Protein AF-X0XJB6-F1 (afdb_monomer_lite)

Sequence (98 aa):
DDHTWQAFADTWKEGQPEDDLDLIAPPGLFQPKRGFGKVWREELGGPASRIGWAREEERGFTGVVQAFEGGTIVWSKLGTAYVLYTDGNWERCPERLD

Secondary structure (DSSP, 8-state):
--SB---------TTS-SS-TTSPPPTT-B---HHHHHHHHHTS-GGGSTT-SBSS------EEEEEETTEEEEEETTTEEEEEETTSBEEEE-----

Structure (mmCIF, N/CA/C/O backbone):
data_AF-X0XJB6-F1
#
_entry.id   AF-X0XJB6-F1
#
loop_
_atom_site.group_PDB
_atom_site.id
_atom_site.type_symbol
_atom_site.label_atom_id
_atom_site.label_alt_id
_atom_site.label_comp_id
_atom_site.label_asym_id
_atom_site.label_entity_id
_atom_site.label_seq_id
_atom_site.pdbx_PDB_ins_code
_atom_site.Cartn_x
_atom_site.Cartn_y
_atom_site.Cartn_z
_atom_site.occupancy
_atom_site.B_iso_or_equiv
_atom_site.auth_seq_id
_atom_site.auth_comp_id
_atom_site.auth_asym_id
_atom_site.auth_atom_id
_atom_site.pdbx_PDB_model_num
ATOM 1 N N . ASP A 1 1 ? -15.219 -3.089 -6.233 1.00 67.56 1 ASP A N 1
ATOM 2 C CA . ASP A 1 1 ? -14.436 -3.192 -4.997 1.00 67.56 1 ASP A CA 1
ATOM 3 C C . ASP A 1 1 ? -15.183 -4.121 -4.061 1.00 67.56 1 ASP A C 1
ATOM 5 O O . ASP A 1 1 ? -16.402 -4.149 -4.177 1.00 67.56 1 ASP A O 1
ATOM 9 N N . ASP A 1 2 ? -14.506 -4.925 -3.246 1.00 87.31 2 ASP A N 1
ATOM 10 C CA . ASP A 1 2 ? -15.177 -5.893 -2.358 1.00 87.31 2 ASP A CA 1
ATOM 11 C C . ASP A 1 2 ? -15.511 -5.312 -0.974 1.00 87.31 2 ASP A C 1
ATOM 13 O O . ASP A 1 2 ? -16.085 -6.012 -0.149 1.00 87.31 2 ASP A O 1
ATOM 17 N N . HIS A 1 3 ? -15.217 -4.021 -0.758 1.00 90.69 3 HIS A N 1
ATOM 18 C CA . HIS A 1 3 ? -15.450 -3.290 0.491 1.00 90.69 3 HIS A CA 1
ATOM 19 C C . HIS A 1 3 ? -14.685 -3.844 1.704 1.00 90.69 3 HIS A C 1
ATOM 21 O O . HIS A 1 3 ? -15.008 -3.505 2.843 1.00 90.69 3 HIS A O 1
ATOM 27 N N . THR A 1 4 ? -13.627 -4.626 1.467 1.00 94.88 4 THR A N 1
ATOM 28 C CA . THR A 1 4 ? -12.764 -5.177 2.520 1.00 94.88 4 THR A CA 1
ATOM 29 C C . THR A 1 4 ? -11.363 -4.570 2.506 1.00 94.88 4 THR A C 1
ATOM 31 O O . THR A 1 4 ? -10.916 -4.027 1.492 1.00 94.88 4 THR A O 1
ATOM 34 N N . TRP A 1 5 ? -10.666 -4.619 3.642 1.00 94.38 5 TRP A N 1
ATOM 35 C CA . TRP A 1 5 ? -9.270 -4.190 3.742 1.00 94.38 5 TRP A CA 1
ATOM 36 C C . TRP A 1 5 ? -8.370 -5.308 4.268 1.00 94.38 5 TRP A C 1
ATOM 38 O O . TRP A 1 5 ? -8.812 -6.245 4.930 1.00 94.38 5 TRP A O 1
ATOM 48 N N . GLN A 1 6 ? -7.079 -5.197 3.954 1.00 92.38 6 GLN A N 1
ATOM 49 C CA . GLN A 1 6 ? -6.043 -6.141 4.368 1.00 92.38 6 GLN A CA 1
ATOM 50 C C . GLN A 1 6 ? -4.833 -5.375 4.911 1.00 92.38 6 GLN A C 1
ATOM 52 O O . GLN A 1 6 ? -4.527 -4.276 4.442 1.00 92.38 6 GLN A O 1
ATOM 57 N N . ALA A 1 7 ? -4.135 -5.966 5.882 1.00 92.44 7 ALA A N 1
ATOM 58 C CA . ALA A 1 7 ? -2.871 -5.461 6.409 1.00 92.44 7 ALA A CA 1
ATOM 59 C C . ALA A 1 7 ? -1.745 -6.451 6.133 1.00 92.44 7 ALA A C 1
ATOM 61 O O . ALA A 1 7 ? -1.892 -7.652 6.346 1.00 92.44 7 ALA A O 1
ATOM 62 N N . PHE A 1 8 ? -0.595 -5.907 5.754 1.00 94.44 8 PHE A N 1
ATOM 63 C CA . PHE A 1 8 ? 0.638 -6.651 5.554 1.00 94.44 8 PHE A CA 1
ATOM 64 C C . PHE A 1 8 ? 1.726 -6.039 6.427 1.00 94.44 8 PHE A C 1
ATOM 66 O O . PHE A 1 8 ? 1.803 -4.818 6.577 1.00 94.44 8 PHE A O 1
ATOM 73 N N . ALA A 1 9 ? 2.558 -6.889 7.021 1.00 93.81 9 ALA A N 1
ATOM 74 C CA . ALA A 1 9 ? 3.693 -6.423 7.799 1.00 93.81 9 ALA A CA 1
ATOM 75 C C . ALA A 1 9 ? 4.783 -5.882 6.865 1.00 93.81 9 ALA A C 1
ATOM 77 O O . ALA A 1 9 ? 5.175 -6.549 5.909 1.00 93.81 9 ALA A O 1
ATOM 78 N N . ASP A 1 10 ? 5.330 -4.709 7.185 1.00 92.31 10 ASP A N 1
ATOM 79 C CA . ASP A 1 10 ? 6.549 -4.238 6.533 1.00 92.31 10 ASP A CA 1
ATOM 80 C C . ASP A 1 10 ? 7.760 -5.017 7.073 1.00 92.31 10 ASP A C 1
ATOM 82 O O . ASP A 1 10 ? 8.236 -4.809 8.197 1.00 92.31 10 ASP A O 1
ATOM 86 N N . THR A 1 11 ? 8.244 -5.958 6.262 1.00 96.31 11 THR A N 1
ATOM 87 C CA . THR A 1 11 ? 9.418 -6.784 6.572 1.00 96.31 11 THR A CA 1
ATOM 88 C C . THR A 1 11 ? 10.699 -6.274 5.918 1.00 96.31 11 THR A C 1
ATOM 90 O O . THR A 1 11 ? 11.753 -6.903 6.077 1.00 96.31 11 THR A O 1
ATOM 93 N N . TRP A 1 12 ? 10.640 -5.162 5.184 1.00 96.88 12 TRP A N 1
ATOM 94 C CA . TRP A 1 12 ? 11.825 -4.555 4.600 1.00 96.88 12 TRP A CA 1
ATOM 95 C C . TRP A 1 12 ? 12.710 -3.959 5.704 1.00 96.88 12 TRP A C 1
ATOM 97 O O . TRP A 1 12 ? 12.235 -3.529 6.763 1.00 96.88 12 TRP A O 1
ATOM 107 N N . LYS A 1 13 ? 14.026 -3.981 5.492 1.00 97.19 13 LYS A N 1
ATOM 108 C CA . LYS A 1 13 ? 15.024 -3.432 6.420 1.00 97.19 13 LYS A CA 1
ATOM 109 C C . LYS A 1 13 ? 16.054 -2.620 5.653 1.00 97.19 13 LYS A C 1
ATOM 111 O O . LYS A 1 13 ? 16.398 -2.971 4.530 1.00 97.19 13 LYS A O 1
ATOM 116 N N . GLU A 1 14 ? 16.572 -1.577 6.298 1.00 94.44 14 GLU A N 1
ATOM 117 C CA . GLU A 1 14 ? 17.627 -0.735 5.728 1.00 94.44 14 GLU A CA 1
ATOM 118 C C . GLU A 1 14 ? 18.821 -1.589 5.273 1.00 94.44 14 GLU A C 1
ATOM 120 O O . GLU A 1 14 ? 19.255 -2.494 5.990 1.00 94.44 14 GLU A O 1
ATOM 125 N N . GLY A 1 15 ? 19.313 -1.319 4.062 1.00 94.88 15 GLY A N 1
ATOM 126 C CA . GLY A 1 15 ? 20.347 -2.114 3.395 1.00 94.88 15 GLY A CA 1
ATOM 127 C C . GLY A 1 15 ? 19.838 -3.280 2.535 1.00 94.88 15 GLY A C 1
ATOM 128 O O . GLY A 1 15 ? 20.635 -3.863 1.801 1.00 94.88 15 GLY A O 1
ATOM 129 N N . GLN A 1 16 ? 18.544 -3.623 2.572 1.00 95.94 16 GLN A N 1
ATOM 130 C CA . GLN A 1 16 ? 17.945 -4.502 1.558 1.00 95.94 16 GLN A CA 1
ATOM 131 C C . GLN A 1 16 ? 17.766 -3.747 0.228 1.00 95.94 16 GLN A C 1
ATOM 133 O O . GLN A 1 16 ? 17.621 -2.522 0.248 1.00 95.94 16 GLN A O 1
ATOM 138 N N . PRO A 1 17 ? 17.725 -4.451 -0.921 1.00 95.50 17 PRO A N 1
ATOM 139 C CA . PRO A 1 17 ? 17.387 -3.829 -2.199 1.00 95.50 17 PRO A CA 1
ATOM 140 C C . PRO A 1 17 ? 16.073 -3.044 -2.111 1.00 95.50 17 PRO A C 1
ATOM 142 O O . PRO A 1 17 ? 15.098 -3.502 -1.506 1.00 95.50 17 PRO A O 1
ATOM 145 N N . GLU A 1 18 ? 16.052 -1.839 -2.677 1.00 95.94 18 GLU A N 1
ATOM 146 C CA . GLU A 1 18 ? 14.846 -1.008 -2.698 1.00 95.94 18 GLU A CA 1
ATOM 147 C C . GLU A 1 18 ? 13.839 -1.524 -3.737 1.00 95.94 18 GLU A C 1
ATOM 149 O O . GLU A 1 18 ? 12.630 -1.518 -3.497 1.00 95.94 18 GLU A O 1
ATOM 154 N N . ASP A 1 19 ? 14.332 -2.033 -4.860 1.00 95.50 19 ASP A N 1
ATOM 155 C CA . ASP A 1 19 ? 13.579 -2.599 -5.972 1.00 95.50 19 ASP A CA 1
ATOM 156 C C . ASP A 1 19 ? 14.176 -3.942 -6.432 1.00 95.50 19 ASP A C 1
ATOM 158 O O . ASP A 1 19 ? 15.118 -4.467 -5.833 1.00 95.50 19 ASP A O 1
ATOM 162 N N . ASP A 1 20 ? 13.554 -4.540 -7.447 1.00 96.19 20 ASP A N 1
ATOM 163 C CA . ASP A 1 20 ? 14.040 -5.744 -8.115 1.00 96.19 20 ASP A CA 1
ATOM 164 C C . ASP A 1 20 ? 14.602 -5.363 -9.493 1.00 96.19 20 ASP A C 1
ATOM 166 O O . ASP A 1 20 ? 13.859 -4.944 -10.382 1.00 96.19 20 ASP A O 1
ATOM 170 N N . LEU A 1 21 ? 15.918 -5.486 -9.678 1.00 94.19 21 LEU A N 1
ATOM 171 C CA . LEU A 1 21 ? 16.594 -5.073 -10.914 1.00 94.19 21 LEU A CA 1
ATOM 172 C C . LEU A 1 21 ? 16.210 -5.922 -12.135 1.00 94.19 21 LEU A C 1
ATOM 174 O O . LEU A 1 21 ? 16.366 -5.448 -13.261 1.00 94.19 21 LEU A O 1
ATOM 178 N N . ASP A 1 22 ? 15.679 -7.130 -11.933 1.00 96.12 22 ASP A N 1
ATOM 179 C CA . ASP A 1 22 ? 15.207 -7.993 -13.020 1.00 96.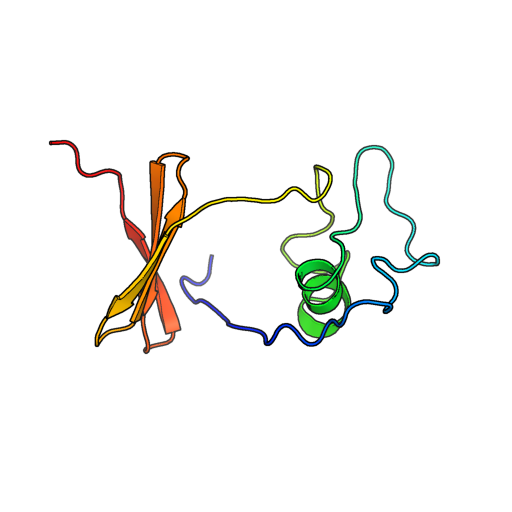12 22 ASP A CA 1
ATOM 180 C C . ASP A 1 22 ? 13.756 -7.660 -13.426 1.00 96.12 22 ASP A C 1
ATOM 182 O O . ASP A 1 22 ? 13.275 -8.071 -14.489 1.00 96.12 22 ASP A O 1
ATOM 186 N N . LEU A 1 23 ? 13.052 -6.857 -12.619 1.00 96.81 23 LEU A N 1
ATOM 187 C CA . LEU A 1 23 ? 11.655 -6.480 -12.819 1.00 96.81 23 LEU A CA 1
ATOM 188 C C . LEU A 1 23 ? 11.512 -5.128 -13.537 1.00 96.81 23 LEU A C 1
ATOM 190 O O . LEU A 1 23 ? 11.199 -4.092 -12.952 1.00 96.81 23 LEU A O 1
ATOM 194 N N . ILE A 1 24 ? 11.708 -5.118 -14.851 1.00 96.44 24 ILE A N 1
ATOM 195 C CA . ILE A 1 24 ? 11.732 -3.866 -15.621 1.00 96.44 24 ILE A CA 1
ATOM 196 C C . ILE A 1 24 ? 10.327 -3.268 -15.803 1.00 96.44 24 ILE A C 1
ATOM 198 O O . ILE A 1 24 ? 9.448 -3.873 -16.421 1.00 96.44 24 ILE A O 1
ATOM 202 N N . ALA A 1 25 ? 10.130 -2.045 -15.300 1.00 96.75 25 ALA A N 1
ATOM 203 C CA . ALA A 1 25 ? 8.884 -1.305 -15.472 1.00 96.75 25 ALA A CA 1
ATOM 204 C C . ALA A 1 25 ? 8.696 -0.833 -16.932 1.00 96.75 25 ALA A C 1
ATOM 206 O O . ALA A 1 25 ? 9.664 -0.408 -17.571 1.00 96.75 25 ALA A O 1
ATOM 207 N N . PRO A 1 26 ? 7.464 -0.861 -17.479 1.00 97.62 26 PRO A N 1
ATOM 208 C CA . PRO A 1 26 ? 7.174 -0.264 -18.781 1.00 97.62 26 PRO A CA 1
ATOM 209 C C . PRO A 1 26 ? 7.423 1.257 -18.801 1.00 97.62 26 PRO A C 1
ATOM 211 O O . PRO A 1 26 ? 7.426 1.895 -17.746 1.00 97.62 26 PRO A O 1
ATOM 214 N N . PRO A 1 27 ? 7.566 1.879 -19.989 1.00 97.88 27 PRO A N 1
ATOM 215 C CA . PRO A 1 27 ? 7.779 3.321 -20.097 1.00 97.88 27 PRO A CA 1
ATOM 216 C C . PRO A 1 27 ? 6.716 4.144 -19.354 1.00 97.88 27 PRO A C 1
ATOM 218 O O . PRO A 1 27 ? 5.518 3.950 -19.559 1.00 97.88 27 PRO A O 1
ATOM 221 N N . GLY A 1 28 ? 7.163 5.086 -18.519 1.00 96.56 28 GLY A N 1
ATOM 222 C CA . GLY A 1 28 ? 6.289 5.969 -17.735 1.00 96.56 28 GLY A CA 1
ATOM 223 C C . GLY A 1 28 ? 5.677 5.331 -16.483 1.00 96.56 28 GLY A C 1
ATOM 224 O O . GLY A 1 28 ? 4.833 5.956 -15.846 1.00 96.56 28 GLY A O 1
ATOM 225 N N . LEU A 1 29 ? 6.085 4.109 -16.136 1.00 98.06 29 LEU A N 1
ATOM 226 C CA . LEU A 1 29 ? 5.685 3.407 -14.920 1.00 98.06 29 LEU A CA 1
ATOM 227 C C . LEU A 1 29 ? 6.911 3.092 -14.060 1.00 98.06 29 LEU A C 1
ATOM 229 O O . LEU A 1 29 ? 8.049 3.130 -14.526 1.00 98.06 29 LEU A O 1
ATOM 233 N N . PHE A 1 30 ? 6.662 2.770 -12.794 1.00 97.81 30 PHE A N 1
ATOM 234 C CA . PHE A 1 30 ? 7.700 2.573 -11.788 1.00 97.81 30 PHE A CA 1
ATOM 235 C C . PHE A 1 30 ? 7.427 1.320 -10.955 1.00 97.81 30 PHE A C 1
ATOM 237 O O . PHE A 1 30 ? 6.277 0.909 -10.765 1.00 97.81 30 PHE A O 1
ATOM 244 N N . GLN A 1 31 ? 8.493 0.734 -10.411 1.00 97.25 31 GLN A N 1
ATOM 245 C CA . GLN A 1 31 ? 8.371 -0.183 -9.283 1.00 97.25 31 GLN A CA 1
ATOM 246 C C . GLN A 1 31 ? 8.114 0.626 -8.006 1.00 97.25 31 GLN A C 1
ATOM 248 O O . GLN A 1 31 ? 8.868 1.565 -7.732 1.00 97.25 31 GLN A O 1
ATOM 253 N N . PRO A 1 32 ? 7.109 0.266 -7.190 1.00 96.69 32 PRO A N 1
ATOM 254 C CA . PRO A 1 32 ? 7.109 0.676 -5.795 1.00 96.69 32 PRO A CA 1
ATOM 255 C C . PRO A 1 32 ? 8.359 0.125 -5.085 1.00 96.69 32 PRO A C 1
ATOM 257 O O . PRO A 1 32 ? 8.848 -0.961 -5.425 1.00 96.69 32 PRO A O 1
ATOM 260 N N . LYS A 1 33 ? 8.896 0.870 -4.113 1.00 95.81 33 LYS A N 1
ATOM 261 C CA . LYS A 1 33 ? 10.203 0.596 -3.505 1.00 95.81 33 LYS A CA 1
ATOM 262 C C . LYS A 1 33 ? 10.080 0.252 -2.017 1.00 95.81 33 LYS A C 1
ATOM 264 O O . LYS A 1 33 ? 9.018 0.357 -1.406 1.00 95.81 33 LYS A O 1
ATOM 269 N N . ARG A 1 34 ? 11.185 -0.215 -1.430 1.00 94.94 34 ARG A N 1
ATOM 270 C CA . ARG A 1 34 ? 11.361 -0.432 0.019 1.00 94.94 34 ARG A CA 1
ATOM 271 C C . ARG A 1 34 ? 10.216 -1.276 0.609 1.00 94.94 34 ARG A C 1
ATOM 273 O O . ARG A 1 34 ? 9.861 -2.301 0.030 1.00 94.94 34 ARG A O 1
ATOM 280 N N . GLY A 1 35 ? 9.645 -0.872 1.747 1.00 94.19 35 GLY A N 1
ATOM 281 C CA . GLY A 1 35 ? 8.612 -1.628 2.464 1.00 94.19 35 GLY A CA 1
ATOM 282 C C . GLY A 1 35 ? 7.368 -1.918 1.633 1.00 94.19 35 GLY A C 1
ATOM 283 O O . GLY A 1 35 ? 6.986 -3.078 1.464 1.00 94.19 35 GLY A O 1
ATOM 284 N N . PHE A 1 36 ? 6.769 -0.882 1.039 1.00 94.19 36 PHE A N 1
ATOM 285 C CA . PHE A 1 36 ? 5.588 -1.072 0.195 1.00 94.1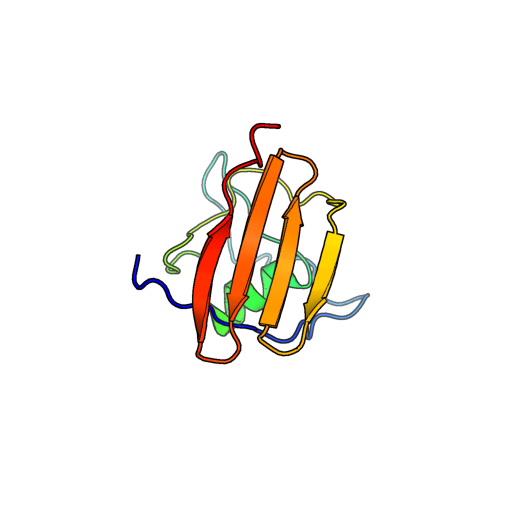9 36 PHE A CA 1
ATOM 286 C C . PHE A 1 36 ? 5.918 -1.843 -1.090 1.00 94.19 36 PHE A C 1
ATOM 288 O O . PHE A 1 36 ? 5.157 -2.720 -1.485 1.00 94.19 36 PHE A O 1
ATOM 295 N N . GLY A 1 37 ? 7.070 -1.584 -1.711 1.00 95.88 37 GLY A N 1
ATOM 296 C CA . GLY A 1 37 ? 7.573 -2.323 -2.871 1.00 95.88 37 GLY A CA 1
ATOM 297 C C . GLY A 1 37 ? 7.761 -3.807 -2.614 1.00 95.88 37 GLY A C 1
ATOM 298 O O . GLY A 1 37 ? 7.395 -4.625 -3.458 1.00 95.88 37 GLY A O 1
ATOM 299 N N . LYS A 1 38 ? 8.264 -4.166 -1.434 1.00 96.44 38 LYS A N 1
ATOM 300 C CA . LYS A 1 38 ? 8.404 -5.559 -1.020 1.00 96.44 38 LYS A CA 1
ATOM 301 C C . LYS A 1 38 ? 7.043 -6.240 -0.873 1.00 96.44 38 LYS A C 1
ATOM 303 O O . LYS A 1 38 ? 6.827 -7.270 -1.498 1.00 96.44 38 LYS A O 1
ATOM 308 N N . VAL A 1 39 ? 6.101 -5.626 -0.148 1.00 97.00 39 VAL A N 1
ATOM 309 C CA . VAL A 1 39 ? 4.717 -6.131 -0.030 1.00 97.00 39 VAL A CA 1
ATOM 310 C C . VAL A 1 39 ? 4.051 -6.246 -1.406 1.00 97.00 39 VAL A C 1
ATOM 312 O O . VAL A 1 39 ? 3.411 -7.248 -1.714 1.00 97.00 39 VAL A O 1
ATOM 315 N N . TRP A 1 40 ? 4.231 -5.245 -2.268 1.00 97.06 40 TRP A N 1
ATOM 316 C CA . TRP A 1 40 ? 3.691 -5.250 -3.623 1.00 97.06 40 TRP A CA 1
ATOM 317 C C . TRP A 1 40 ? 4.213 -6.432 -4.445 1.00 97.06 40 TRP A C 1
ATOM 319 O O . TRP A 1 40 ? 3.401 -7.123 -5.057 1.00 97.06 40 TRP A O 1
ATOM 329 N N . ARG A 1 41 ? 5.527 -6.704 -4.432 1.00 96.94 41 ARG A N 1
ATOM 330 C CA . ARG A 1 41 ? 6.127 -7.843 -5.153 1.00 96.94 41 ARG A CA 1
ATOM 331 C C . ARG A 1 41 ? 5.741 -9.195 -4.550 1.00 96.94 41 ARG A C 1
ATOM 333 O O . ARG A 1 41 ? 5.367 -10.091 -5.300 1.00 96.94 41 ARG A O 1
ATOM 340 N N . GLU A 1 42 ? 5.848 -9.339 -3.232 1.00 96.12 42 GLU A N 1
ATOM 341 C CA . GLU A 1 42 ? 5.814 -10.643 -2.554 1.00 96.12 42 GLU A CA 1
ATOM 342 C C . GLU A 1 42 ? 4.400 -11.084 -2.150 1.00 96.12 42 GLU A C 1
ATOM 344 O O . GLU A 1 42 ? 4.086 -12.266 -2.249 1.00 96.12 42 GLU A O 1
ATOM 349 N N . GLU A 1 43 ? 3.531 -10.151 -1.753 1.00 96.75 43 GLU A N 1
ATOM 350 C CA . GLU A 1 43 ? 2.212 -10.473 -1.185 1.00 96.75 43 GLU A CA 1
ATOM 351 C C . GLU A 1 43 ? 1.063 -10.162 -2.155 1.00 96.75 43 GLU A C 1
ATOM 353 O O . GLU A 1 43 ? 0.083 -10.901 -2.234 1.00 96.75 43 GLU A O 1
ATOM 358 N N . LEU A 1 44 ? 1.170 -9.071 -2.924 1.00 95.50 44 LEU A N 1
ATOM 359 C CA . LEU A 1 44 ? 0.084 -8.615 -3.805 1.00 95.50 44 LEU A CA 1
ATOM 360 C C . LEU A 1 44 ? 0.172 -9.162 -5.239 1.00 95.50 44 LEU A C 1
ATOM 362 O O . LEU A 1 44 ? -0.790 -9.029 -5.997 1.00 95.50 44 LEU A O 1
ATOM 366 N N . GLY A 1 45 ? 1.303 -9.762 -5.627 1.00 96.50 45 GLY A N 1
ATOM 367 C CA . GLY A 1 45 ? 1.529 -10.316 -6.970 1.00 96.50 45 GLY A CA 1
ATOM 368 C C . GLY A 1 45 ? 2.169 -9.347 -7.974 1.00 96.50 45 GLY A C 1
ATOM 369 O O . GLY A 1 45 ? 2.128 -9.582 -9.185 1.00 96.50 45 GLY A O 1
ATOM 370 N N . GLY A 1 46 ? 2.746 -8.243 -7.495 1.00 96.75 46 GLY A N 1
ATOM 371 C CA . GLY A 1 46 ? 3.564 -7.326 -8.281 1.00 96.75 46 GLY A CA 1
ATOM 372 C C . GLY A 1 46 ? 2.814 -6.737 -9.485 1.00 96.75 46 GLY A C 1
ATOM 373 O O . GLY A 1 46 ? 1.689 -6.246 -9.333 1.00 96.75 46 GLY A O 1
ATOM 374 N N . PRO A 1 47 ? 3.384 -6.797 -10.705 1.00 97.31 47 PRO A N 1
ATOM 375 C CA . PRO A 1 47 ? 2.731 -6.298 -11.918 1.00 97.31 47 PRO A CA 1
ATOM 376 C C . PRO A 1 47 ? 1.363 -6.918 -12.221 1.00 97.31 47 PRO A C 1
ATOM 378 O O . PRO A 1 47 ? 0.552 -6.281 -12.888 1.00 97.31 47 PRO A O 1
ATOM 381 N N . ALA A 1 48 ? 1.112 -8.147 -11.755 1.00 97.12 48 ALA A N 1
ATOM 382 C CA . ALA A 1 48 ? -0.154 -8.854 -11.949 1.00 97.12 48 ALA A CA 1
ATOM 383 C C . ALA A 1 48 ? -1.197 -8.538 -10.860 1.00 97.12 48 ALA A C 1
ATOM 385 O O . ALA A 1 48 ? -2.343 -8.978 -10.961 1.00 97.12 48 ALA A O 1
ATOM 386 N N . SER A 1 49 ? -0.816 -7.783 -9.824 1.00 95.12 49 SER A N 1
ATOM 387 C CA . SER A 1 49 ? -1.730 -7.344 -8.771 1.00 95.12 49 SER A CA 1
ATOM 388 C C . SER A 1 49 ? -2.850 -6.462 -9.331 1.00 95.12 49 SER A C 1
ATOM 390 O O . SER A 1 49 ? -2.701 -5.791 -10.354 1.00 95.12 49 SER A O 1
ATOM 392 N N . ARG A 1 50 ? -3.969 -6.376 -8.602 1.00 91.44 50 ARG A N 1
ATOM 393 C CA . ARG A 1 50 ? -5.107 -5.508 -8.961 1.00 91.44 50 ARG A CA 1
ATOM 394 C C . ARG A 1 50 ? -4.722 -4.024 -9.080 1.00 91.44 50 ARG A C 1
ATOM 396 O O . ARG A 1 50 ? -5.398 -3.286 -9.794 1.00 91.44 50 ARG A O 1
ATOM 403 N N . ILE A 1 51 ? -3.669 -3.590 -8.384 1.00 92.88 51 ILE A N 1
ATOM 404 C CA . ILE A 1 51 ? -3.177 -2.204 -8.416 1.00 92.88 51 ILE A CA 1
ATOM 405 C C . ILE A 1 51 ? -2.113 -1.962 -9.500 1.00 92.88 51 ILE A C 1
ATOM 407 O O . ILE A 1 51 ? -1.923 -0.815 -9.899 1.00 92.88 51 ILE A O 1
ATOM 411 N N . GLY A 1 52 ? -1.483 -3.018 -10.030 1.00 96.94 52 GLY A N 1
ATOM 412 C CA . GLY A 1 52 ? -0.503 -2.941 -11.116 1.00 96.94 52 GLY A CA 1
ATOM 413 C C . GLY A 1 52 ? 0.771 -2.173 -10.744 1.00 96.94 52 GLY A C 1
ATOM 414 O O . GLY A 1 52 ? 1.165 -2.129 -9.581 1.00 96.94 52 GLY A O 1
ATOM 415 N N . TRP A 1 53 ? 1.434 -1.586 -11.744 1.00 98.00 53 TRP A N 1
ATOM 416 C CA . TRP A 1 53 ? 2.638 -0.762 -11.564 1.00 98.00 53 TRP A CA 1
ATOM 417 C C . TRP A 1 53 ? 2.336 0.609 -10.950 1.00 98.00 53 TRP A C 1
ATOM 419 O O . TRP A 1 53 ? 1.261 1.180 -11.164 1.00 98.00 53 TRP A O 1
ATOM 429 N N . ALA A 1 54 ? 3.327 1.192 -10.270 1.00 97.19 54 ALA A N 1
ATOM 430 C CA . ALA A 1 54 ? 3.236 2.575 -9.822 1.00 97.19 54 ALA A CA 1
ATOM 431 C C . ALA A 1 54 ? 3.260 3.540 -11.017 1.00 97.19 54 ALA A C 1
ATOM 433 O O . ALA A 1 54 ? 3.921 3.303 -12.029 1.00 97.19 54 ALA A O 1
ATOM 434 N N . ARG A 1 55 ? 2.525 4.647 -10.883 1.00 96.88 55 ARG A N 1
ATOM 435 C CA . ARG A 1 55 ? 2.432 5.713 -11.898 1.00 96.88 55 ARG A CA 1
ATOM 436 C C . ARG A 1 55 ? 3.350 6.900 -11.614 1.00 96.88 55 ARG A C 1
ATOM 438 O O . ARG A 1 55 ? 3.542 7.742 -12.478 1.00 96.88 55 ARG A O 1
ATOM 445 N N . GLU A 1 56 ? 3.885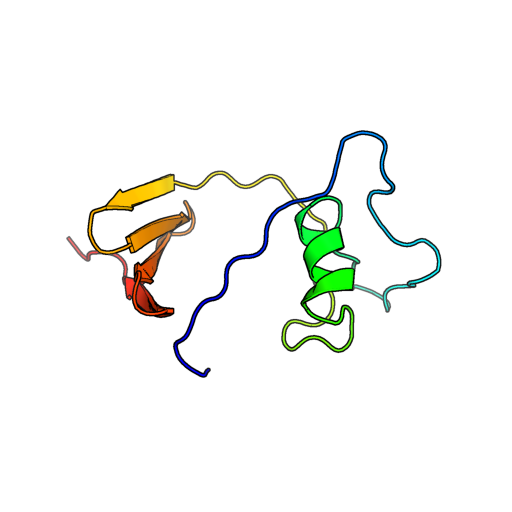 6.965 -10.402 1.00 94.88 56 GLU A N 1
ATOM 446 C CA . GLU A 1 56 ? 4.809 7.993 -9.928 1.00 94.88 56 GLU A CA 1
ATOM 447 C C . GLU A 1 56 ? 5.878 7.320 -9.059 1.00 94.88 56 GLU A C 1
ATOM 449 O O . GLU A 1 56 ? 5.667 6.212 -8.556 1.00 94.88 56 GLU A O 1
ATOM 454 N N . GLU A 1 57 ? 7.013 7.994 -8.876 1.00 92.94 57 GLU A N 1
ATOM 455 C CA . GLU A 1 57 ? 8.041 7.558 -7.933 1.00 92.94 57 GLU A CA 1
ATOM 456 C C . GLU A 1 57 ? 7.538 7.601 -6.486 1.00 92.94 57 GLU A C 1
ATOM 458 O O . GLU A 1 57 ? 6.691 8.419 -6.109 1.00 92.94 57 GLU A O 1
ATOM 463 N N . GLU A 1 58 ? 8.095 6.721 -5.654 1.00 91.12 58 GLU A N 1
ATO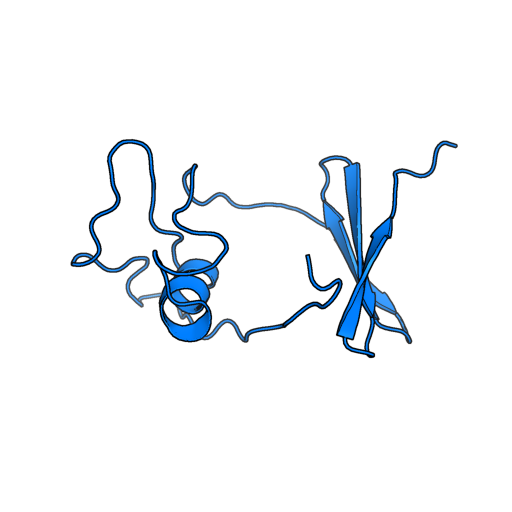M 464 C CA . GLU A 1 58 ? 7.811 6.726 -4.226 1.00 91.12 58 GLU A CA 1
ATOM 465 C C . GLU A 1 58 ? 8.268 8.038 -3.585 1.00 91.12 58 GLU A C 1
ATOM 467 O O . GLU A 1 58 ? 9.392 8.501 -3.781 1.00 91.12 58 GLU A O 1
ATOM 472 N N . ARG A 1 59 ? 7.386 8.627 -2.776 1.00 89.31 59 ARG A N 1
ATOM 473 C CA . ARG A 1 59 ? 7.667 9.842 -2.017 1.00 89.31 59 ARG A CA 1
ATOM 474 C C . ARG A 1 59 ? 7.125 9.722 -0.605 1.00 89.31 59 ARG A C 1
ATOM 476 O O . ARG A 1 59 ? 6.057 9.153 -0.385 1.00 89.31 59 ARG A O 1
ATOM 483 N N . GLY A 1 60 ? 7.841 10.320 0.341 1.00 85.69 60 GLY A N 1
ATOM 484 C CA . GLY A 1 60 ? 7.365 10.441 1.712 1.00 85.69 60 GLY A CA 1
ATOM 485 C C . GLY A 1 60 ? 6.023 11.172 1.759 1.00 85.69 60 GLY A C 1
ATOM 486 O O . GLY A 1 60 ? 5.826 12.189 1.091 1.00 85.69 60 GLY A O 1
ATOM 487 N N . PHE A 1 61 ? 5.100 10.654 2.561 1.00 83.69 61 PHE A N 1
ATOM 488 C CA . PHE A 1 61 ? 3.783 11.242 2.757 1.00 83.69 61 PHE A CA 1
ATOM 489 C C . PHE A 1 61 ? 3.506 11.420 4.248 1.00 83.69 61 PHE A C 1
ATOM 491 O O . PHE A 1 61 ? 3.799 10.541 5.055 1.00 83.69 61 PHE A O 1
ATOM 498 N N . THR A 1 62 ? 2.925 12.559 4.625 1.00 85.56 62 THR A N 1
ATOM 499 C CA . THR A 1 62 ? 2.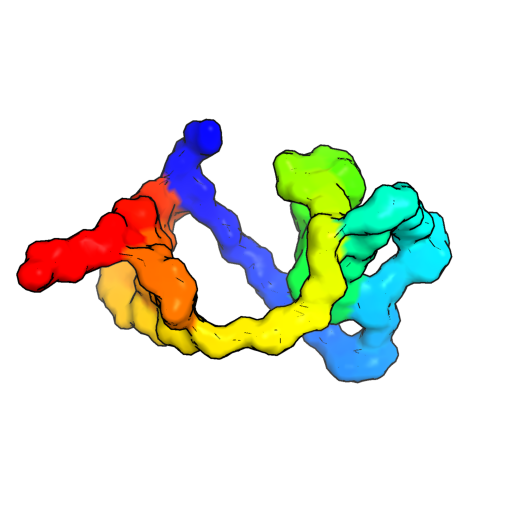475 12.801 5.999 1.00 85.56 62 THR A CA 1
ATOM 500 C C . THR A 1 62 ? 0.960 12.700 6.067 1.00 85.56 62 THR A C 1
ATOM 502 O O . THR A 1 62 ? 0.247 13.505 5.467 1.00 85.56 62 THR A O 1
ATOM 505 N N . GLY A 1 63 ? 0.480 11.746 6.856 1.00 87.94 63 GLY A N 1
ATOM 506 C CA . GLY A 1 63 ? -0.922 11.601 7.227 1.00 87.94 63 GLY A CA 1
ATOM 507 C C . GLY A 1 63 ? -1.087 11.497 8.739 1.00 87.94 63 GLY A C 1
ATOM 508 O O . GLY A 1 63 ? -0.115 11.592 9.490 1.00 87.94 63 GLY A O 1
ATOM 509 N N . VAL A 1 64 ? -2.325 11.295 9.172 1.00 91.31 64 VAL A N 1
ATOM 510 C CA . VAL A 1 64 ? -2.663 10.947 10.553 1.00 91.31 64 VAL A CA 1
ATOM 511 C C . VAL A 1 64 ? -3.183 9.519 10.564 1.00 91.31 64 VAL A C 1
ATOM 513 O O . VAL A 1 64 ? -4.038 9.160 9.756 1.00 91.31 64 VAL A O 1
ATOM 516 N N . VAL A 1 65 ? -2.662 8.721 11.490 1.00 93.06 65 VAL A N 1
ATOM 517 C CA . VAL A 1 65 ? -3.180 7.392 11.807 1.00 93.06 65 VAL A CA 1
ATOM 518 C C . VAL A 1 65 ? -3.679 7.441 13.242 1.00 93.06 65 VAL A C 1
ATOM 520 O O . VAL A 1 65 ? -2.919 7.787 14.146 1.00 93.06 65 VAL A O 1
ATOM 523 N N . GLN A 1 66 ? -4.953 7.125 13.447 1.00 94.94 66 GLN A N 1
ATOM 524 C CA . GLN A 1 66 ? -5.584 7.154 14.762 1.00 94.94 66 GLN A CA 1
ATOM 525 C C . GLN A 1 66 ? -6.359 5.861 15.001 1.00 94.94 66 GLN A C 1
ATOM 527 O O . GLN A 1 66 ? -7.345 5.581 14.322 1.00 94.94 66 GLN A O 1
ATOM 532 N N . ALA A 1 67 ? -5.924 5.086 15.991 1.00 96.88 67 ALA A N 1
ATOM 533 C CA . ALA A 1 67 ? -6.656 3.915 16.453 1.00 96.88 67 ALA A CA 1
ATOM 534 C C . ALA A 1 67 ? -7.856 4.318 17.327 1.00 96.88 67 ALA A C 1
ATOM 536 O O . ALA A 1 67 ? -7.809 5.314 18.056 1.00 96.88 67 ALA A O 1
ATOM 537 N N . PHE A 1 68 ? -8.914 3.516 17.277 1.00 96.50 68 PHE A N 1
ATOM 538 C CA . PHE A 1 68 ? -10.068 3.556 18.171 1.00 96.50 68 PHE A CA 1
ATOM 539 C C . PHE A 1 68 ? -10.550 2.122 18.438 1.00 96.50 68 PHE A C 1
ATOM 541 O O . PHE A 1 68 ? -10.048 1.176 17.837 1.00 96.50 68 PHE A O 1
ATOM 548 N N . GLU A 1 69 ? -11.518 1.940 19.338 1.00 97.81 69 GLU A N 1
ATOM 549 C CA . GLU A 1 69 ? -11.988 0.603 19.742 1.00 97.81 69 GLU A CA 1
ATOM 550 C C . GLU A 1 69 ? -12.446 -0.268 18.557 1.00 97.81 69 GLU A C 1
ATOM 552 O O . GLU A 1 69 ? -12.161 -1.462 18.514 1.00 97.81 69 GLU A O 1
ATOM 557 N N . GLY A 1 70 ? -13.111 0.337 17.570 1.00 96.81 70 GLY A N 1
ATOM 558 C CA . GLY A 1 70 ? -13.648 -0.363 16.403 1.00 96.81 70 GLY A CA 1
ATOM 559 C C . GLY A 1 70 ? -12.723 -0.426 15.186 1.00 96.81 70 GLY A C 1
ATOM 560 O O . GLY A 1 70 ? -13.143 -0.971 14.167 1.00 96.81 70 GLY A O 1
ATOM 561 N N . GLY A 1 71 ? -11.503 0.124 15.234 1.00 96.81 71 GLY A N 1
ATOM 562 C CA . GLY A 1 71 ? -10.630 0.130 14.058 1.00 96.81 71 GLY A CA 1
ATOM 563 C C . GLY A 1 71 ? -9.553 1.210 14.031 1.00 96.81 71 GLY A C 1
ATOM 564 O O . GLY A 1 71 ? -9.076 1.696 15.055 1.00 96.81 71 GLY A O 1
ATOM 565 N N . THR A 1 72 ? -9.147 1.579 12.818 1.00 96.75 72 THR A N 1
ATOM 566 C CA . THR A 1 72 ? -8.141 2.616 12.563 1.00 96.75 72 THR A CA 1
ATOM 567 C C . THR A 1 72 ? -8.651 3.616 11.539 1.00 96.75 72 THR A C 1
ATOM 569 O O . THR A 1 72 ? -9.152 3.237 10.486 1.00 96.75 72 THR A O 1
ATOM 572 N N . ILE A 1 73 ? -8.483 4.902 11.828 1.00 95.00 73 ILE A N 1
ATOM 573 C CA . ILE A 1 73 ? -8.694 5.980 10.867 1.00 95.00 73 ILE A CA 1
ATOM 574 C C . ILE A 1 73 ? -7.344 6.329 10.243 1.00 95.00 73 ILE A C 1
ATOM 576 O O . ILE A 1 73 ? -6.383 6.622 10.958 1.00 95.00 73 ILE A O 1
ATOM 580 N N . VAL A 1 74 ? -7.284 6.330 8.914 1.00 93.56 74 VAL A N 1
ATOM 581 C CA . VAL A 1 74 ? -6.148 6.831 8.135 1.00 93.56 74 VAL A CA 1
ATOM 582 C C . VAL A 1 74 ? -6.607 8.070 7.380 1.00 93.56 74 VAL A C 1
ATOM 584 O O . VAL A 1 74 ? -7.436 7.985 6.475 1.00 93.56 74 VAL A O 1
ATOM 587 N N . TRP A 1 75 ? -6.074 9.232 7.748 1.00 89.88 75 TRP A N 1
ATOM 588 C CA . TRP A 1 75 ? -6.401 10.505 7.112 1.00 89.88 75 TRP A CA 1
ATOM 589 C C . TRP A 1 75 ? -5.199 11.084 6.376 1.00 89.88 75 TRP A C 1
ATOM 591 O O . TRP A 1 75 ? -4.111 11.271 6.929 1.00 89.88 75 TRP A O 1
ATOM 601 N N . SER A 1 76 ? -5.419 11.385 5.101 1.00 81.00 76 SER A N 1
ATOM 602 C CA . SER A 1 76 ? -4.461 12.075 4.249 1.00 81.00 76 SER A CA 1
ATOM 603 C C . SER A 1 76 ? -4.642 13.588 4.375 1.00 81.00 76 SER A C 1
ATOM 605 O O . SER A 1 76 ? -5.765 14.087 4.366 1.00 81.00 76 SER A O 1
ATOM 607 N N . LYS A 1 77 ? -3.543 14.352 4.361 1.00 76.75 77 LYS A N 1
ATOM 608 C CA . LYS A 1 77 ? -3.602 15.823 4.233 1.00 76.75 77 LYS A CA 1
ATOM 609 C C . LYS A 1 77 ? -4.219 16.313 2.909 1.00 76.75 77 LYS A C 1
ATOM 611 O O . LYS A 1 77 ? -4.368 17.512 2.720 1.00 76.75 77 LYS A O 1
ATOM 616 N N . LEU A 1 78 ? -4.566 15.396 2.002 1.00 76.31 78 LEU A N 1
ATOM 617 C CA . LEU A 1 78 ? -5.240 15.652 0.728 1.00 76.31 78 LEU A CA 1
ATOM 618 C C . LEU A 1 78 ? -6.779 15.595 0.847 1.00 76.31 78 LEU A C 1
ATOM 620 O O . LEU A 1 78 ? -7.463 15.527 -0.169 1.00 76.31 78 LEU A O 1
ATOM 624 N N . GLY A 1 79 ? -7.326 15.588 2.069 1.00 78.38 79 GLY A N 1
ATOM 625 C CA . GLY A 1 79 ? -8.768 15.742 2.312 1.00 78.38 79 GLY A CA 1
ATOM 626 C C . GLY A 1 79 ? -9.575 14.443 2.265 1.00 78.38 79 GLY A C 1
ATOM 627 O O . GLY A 1 79 ? -10.795 14.472 2.176 1.00 78.38 79 GLY A O 1
ATOM 628 N N . THR A 1 80 ? -8.932 13.272 2.310 1.00 86.19 80 THR A N 1
ATOM 629 C CA . THR A 1 80 ? -9.651 11.984 2.377 1.00 86.19 80 THR A CA 1
ATOM 630 C C . THR A 1 80 ? -9.253 11.193 3.615 1.00 86.19 80 THR A C 1
ATOM 632 O O . THR A 1 80 ? -8.057 10.999 3.862 1.00 86.19 80 THR A O 1
ATOM 635 N N . ALA A 1 81 ? -10.261 10.728 4.360 1.00 90.88 81 ALA A N 1
ATOM 636 C CA . ALA A 1 81 ? -10.132 9.777 5.458 1.00 90.88 81 ALA A CA 1
ATOM 637 C C . ALA A 1 81 ? -10.739 8.419 5.083 1.00 90.88 81 ALA A C 1
ATOM 639 O O . ALA A 1 81 ? -11.802 8.347 4.463 1.00 90.88 81 ALA A O 1
ATOM 640 N N . TYR A 1 82 ? -10.068 7.356 5.510 1.00 93.06 82 TYR A N 1
ATOM 641 C CA . TYR A 1 82 ? -10.551 5.982 5.451 1.00 93.06 82 TYR A CA 1
ATOM 642 C C . TYR A 1 82 ? -10.667 5.427 6.866 1.00 93.06 82 TYR A C 1
ATOM 644 O O . TYR A 1 82 ? -9.768 5.641 7.683 1.00 93.06 82 TYR A O 1
ATOM 652 N N . VAL A 1 83 ? -11.751 4.710 7.142 1.00 95.62 83 VAL A N 1
ATOM 653 C CA . VAL A 1 83 ? -11.926 3.934 8.371 1.00 95.62 83 VAL A CA 1
ATOM 654 C C . VAL A 1 83 ? -11.737 2.464 8.021 1.00 95.62 83 VAL A C 1
ATOM 656 O O . VAL A 1 83 ? -12.394 1.953 7.118 1.00 95.62 83 VAL A O 1
ATOM 659 N N . LEU A 1 84 ? -10.811 1.811 8.715 1.00 96.62 84 LEU A N 1
ATOM 660 C CA . LEU A 1 84 ? -10.488 0.394 8.590 1.00 96.62 84 LEU A CA 1
ATOM 661 C C . LEU A 1 84 ? -11.031 -0.313 9.834 1.00 96.62 84 LEU A C 1
ATOM 663 O O . LEU A 1 84 ? -10.449 -0.181 10.916 1.00 96.62 84 LEU A O 1
ATOM 667 N N . TYR A 1 85 ? -12.169 -0.993 9.710 1.00 97.44 85 TYR A N 1
ATOM 668 C CA . TYR A 1 85 ? -12.847 -1.631 10.838 1.00 97.44 85 TYR A CA 1
ATOM 669 C C . TYR A 1 85 ? -12.213 -2.970 11.211 1.00 97.44 85 TYR A C 1
ATOM 671 O O . TYR A 1 85 ? -11.682 -3.688 10.365 1.00 97.44 85 TYR A O 1
ATOM 679 N N . THR A 1 86 ? -12.295 -3.350 12.484 1.00 97.12 86 THR A N 1
ATOM 680 C CA . THR A 1 86 ? -11.758 -4.634 12.969 1.00 97.12 86 THR A CA 1
ATOM 681 C C . THR A 1 86 ? -12.473 -5.863 12.405 1.00 97.12 86 THR A C 1
ATOM 683 O O . THR A 1 86 ? -11.917 -6.957 12.454 1.00 97.12 86 THR A O 1
ATOM 686 N N . ASP A 1 87 ? -13.669 -5.698 11.839 1.00 96.38 87 ASP A N 1
ATOM 687 C CA . ASP A 1 87 ? -14.421 -6.755 11.154 1.00 96.38 87 ASP A CA 1
ATOM 688 C C . ASP A 1 87 ? -13.965 -6.996 9.700 1.00 96.38 87 ASP A C 1
ATOM 690 O O . ASP A 1 87 ? -14.486 -7.886 9.030 1.00 96.38 87 ASP A O 1
ATOM 694 N N . GLY A 1 88 ? -12.982 -6.224 9.222 1.00 96.25 88 GLY A N 1
ATOM 695 C CA . GLY A 1 88 ? -12.417 -6.330 7.878 1.00 96.25 88 GLY A CA 1
ATOM 696 C C . GLY A 1 88 ? -13.077 -5.430 6.835 1.00 96.25 88 GLY A C 1
ATOM 697 O O . GLY A 1 88 ? -12.586 -5.379 5.707 1.00 96.25 88 GLY A O 1
ATOM 698 N N . ASN A 1 89 ? -14.131 -4.685 7.181 1.00 97.12 89 ASN A N 1
ATOM 699 C CA . ASN A 1 89 ? -14.762 -3.728 6.273 1.00 97.12 89 ASN A CA 1
ATOM 700 C C . ASN A 1 89 ? -14.052 -2.371 6.291 1.00 97.12 89 ASN A C 1
ATOM 702 O O . ASN A 1 89 ? -13.394 -1.999 7.267 1.00 97.12 89 ASN A O 1
ATOM 706 N N . TRP A 1 90 ? -14.209 -1.598 5.217 1.00 96.12 90 TRP A N 1
ATOM 707 C CA . TRP A 1 90 ? -13.724 -0.221 5.171 1.00 96.12 90 TRP A CA 1
ATOM 708 C C . TRP A 1 90 ? -14.791 0.756 4.678 1.00 96.12 90 TRP A C 1
ATOM 710 O O . TRP A 1 90 ? -15.648 0.416 3.861 1.00 96.12 90 TRP A O 1
ATOM 720 N N . GLU A 1 91 ? -14.702 2.005 5.135 1.00 93.88 91 GLU A N 1
ATOM 721 C CA . GLU A 1 91 ? -15.488 3.112 4.588 1.00 93.88 91 GLU A CA 1
ATOM 722 C C . GLU A 1 91 ? -14.622 4.337 4.281 1.00 93.88 91 GLU A C 1
ATOM 724 O O . GLU A 1 91 ? -13.608 4.606 4.934 1.00 93.88 91 GLU A O 1
ATOM 729 N N . ARG A 1 92 ? -15.028 5.099 3.261 1.00 91.19 92 ARG A N 1
ATOM 730 C CA . ARG A 1 92 ? -14.498 6.440 3.018 1.00 91.19 92 ARG A CA 1
ATOM 731 C C . ARG A 1 92 ? -15.320 7.411 3.844 1.00 91.19 92 ARG A C 1
ATOM 733 O O . ARG A 1 92 ? -16.515 7.551 3.596 1.00 91.19 92 ARG A O 1
ATOM 740 N N . CYS A 1 93 ? -14.669 8.143 4.735 1.00 82.12 93 CY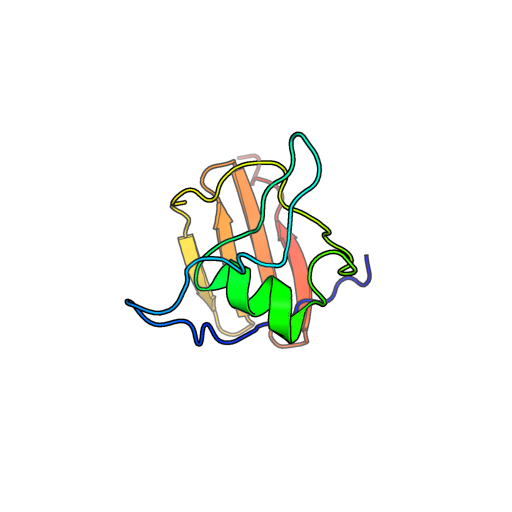S A N 1
ATOM 741 C CA . CYS A 1 93 ? -15.296 9.283 5.377 1.00 82.12 93 CYS A CA 1
ATOM 742 C C . CYS A 1 93 ? -15.187 10.483 4.416 1.00 82.12 93 CYS A C 1
ATOM 744 O O . CYS A 1 93 ? -14.064 10.890 4.080 1.00 82.12 93 CYS A O 1
ATOM 746 N N . PRO A 1 94 ? -16.306 11.010 3.884 1.00 68.38 94 PRO A N 1
ATOM 747 C CA . PRO A 1 94 ? -16.269 12.266 3.148 1.00 68.38 94 PRO A CA 1
ATOM 748 C C . PRO A 1 94 ? -15.808 13.386 4.087 1.00 68.38 94 PRO A C 1
ATOM 750 O O . PRO A 1 94 ? -16.006 13.303 5.299 1.00 68.38 94 PRO A O 1
ATOM 753 N N . GLU A 1 95 ? -15.181 14.427 3.534 1.00 61.50 95 GLU A N 1
ATOM 754 C CA . GLU A 1 95 ? -14.892 15.643 4.297 1.00 61.50 95 GLU A CA 1
ATOM 755 C C . GLU A 1 95 ? -16.157 16.068 5.049 1.00 61.50 95 GLU A C 1
ATOM 757 O O . GLU A 1 95 ? -17.248 16.126 4.470 1.00 61.50 95 GLU A O 1
ATOM 762 N N . ARG A 1 96 ? -16.023 16.321 6.354 1.00 50.53 96 ARG A N 1
ATOM 763 C CA . ARG A 1 96 ? -17.084 16.982 7.102 1.00 50.53 96 ARG A CA 1
ATOM 764 C C . ARG A 1 96 ? -17.228 18.354 6.450 1.00 50.53 96 ARG A C 1
ATOM 766 O O . ARG A 1 96 ? -16.321 19.161 6.561 1.00 50.53 96 ARG A O 1
ATOM 773 N N . LEU A 1 97 ? -18.320 18.565 5.721 1.00 46.03 97 LEU A N 1
ATOM 774 C CA . LEU A 1 97 ? -18.792 19.906 5.411 1.00 46.03 97 LEU A CA 1
ATOM 775 C C . LEU A 1 97 ? -19.272 20.474 6.747 1.00 46.03 97 LEU A C 1
ATOM 777 O O . LEU A 1 97 ? -20.392 20.187 7.177 1.00 46.03 97 LEU A O 1
ATOM 781 N N . ASP A 1 98 ? -18.382 21.133 7.475 1.00 51.53 98 ASP A N 1
ATOM 782 C CA . ASP A 1 98 ? -18.791 22.181 8.401 1.00 51.53 98 ASP A CA 1
ATOM 783 C C . ASP A 1 98 ? -19.279 23.421 7.633 1.00 51.53 98 ASP A C 1
ATOM 785 O O . ASP A 1 98 ? -18.718 23.746 6.561 1.00 51.53 98 ASP A O 1
#

Foldseek 3Di:
DPQFDDDDDQPFDPPPFQADPVDDDDPQFAQHTTRVSCCCVPPQPECPGPVHTHNDYDDDADWDWDDDPFAIWTGGPVQWIKGQGPVGGIDIDHRPPD

Radius of gyration: 15.6 Å; chains: 1; bounding box: 39×33×40 Å

Organism: NCBI:txid412755

pLDDT: mean 91.62, std 10.05, range [46.03, 98.06]